Protein AF-A0A3B8QTC1-F1 (afdb_monomer_lite)

Sequence (164 aa):
MSLNRSETAQKLNVSLTTLDNWRRKGCPHTKTGKQVFFNIGTLKTWLGNHSGGELDYTQERAKLTRLQAEKVTLDLEQQRGKLLPLEMVILAWQGQVANARAKLLALPPKVASQVLSMESYVEIEQAIRDIIYEALDELAGDGVPKEYEKRFEVMAATFESIQN

Foldseek 3Di:
DKDWLVVVCVVLVHDSVVVVVVVVVPQDWDDDPPTIIDDPVSNVVSCVVPVVCVSVVVVVVVVVVVVVVVVVVVVVCVLLVVDDDPVQVVQLVVVLVVLLVVLVVVLPVVLVVVCVPDDDPVVSVVVSVVSVVVSVVVSPDPSGPPVCVVSVVVNVVVVVVVVD

pLDDT: mean 81.64, std 9.71, range [47.0, 94.06]

Radius of gyration: 34.24 Å; chains: 1; bounding box: 88×36×78 Å

Secondary structure (DSSP, 8-state):
-EEEHHHHHHHTT--HHHHHHHHHTT---EEETTEEEEEHHHHHHHHHHHSTTHHHHHHHHHHHHHHHHHHHHHHHHHHTTS---HHHHHHHHHHHHHHHHHHHHHHHHHHHHHHTT---HHHHHHHHHHHHHHHHHHH-S----HHHHHHHHHHHHHHHHHH-

Structure (mmCIF, N/CA/C/O backbone):
data_AF-A0A3B8QTC1-F1
#
_entry.id   AF-A0A3B8QTC1-F1
#
loop_
_atom_site.group_PDB
_atom_site.id
_atom_site.type_symbol
_atom_site.label_atom_id
_atom_site.label_alt_id
_atom_site.label_comp_id
_atom_site.label_asym_id
_atom_site.label_entity_id
_atom_site.label_seq_id
_atom_site.pdbx_PDB_ins_code
_atom_site.Cartn_x
_atom_site.Cartn_y
_atom_site.Cartn_z
_atom_site.occupancy
_atom_site.B_iso_or_equiv
_atom_site.auth_seq_id
_atom_site.auth_comp_id
_atom_site.auth_asym_id
_atom_site.auth_atom_id
_atom_site.pdbx_PDB_model_num
ATOM 1 N N . MET A 1 1 ? 45.514 4.469 -20.566 1.00 67.38 1 MET A N 1
ATOM 2 C CA . MET A 1 1 ? 45.774 3.062 -20.189 1.00 67.38 1 MET A CA 1
ATOM 3 C C . MET A 1 1 ? 45.810 2.212 -21.447 1.00 67.38 1 MET A C 1
ATOM 5 O O . MET A 1 1 ? 44.863 2.283 -22.230 1.00 67.38 1 MET A O 1
ATOM 9 N N . SER A 1 2 ? 46.895 1.464 -21.639 1.00 77.06 2 SER A N 1
ATOM 10 C CA . SER A 1 2 ? 47.041 0.489 -22.723 1.00 77.06 2 SER A CA 1
ATOM 11 C C . SER A 1 2 ? 46.733 -0.896 -22.166 1.00 77.06 2 SER A C 1
ATOM 13 O O . SER A 1 2 ? 47.324 -1.282 -21.163 1.00 77.06 2 SER A O 1
ATOM 15 N N . LEU A 1 3 ? 45.784 -1.602 -22.772 1.00 85.56 3 LEU A N 1
ATOM 16 C CA . LEU A 1 3 ? 45.341 -2.928 -22.347 1.00 85.56 3 LEU A CA 1
ATOM 17 C C . LEU A 1 3 ? 45.821 -3.978 -23.340 1.00 85.56 3 LEU A C 1
ATOM 19 O O . LEU A 1 3 ? 45.986 -3.691 -24.531 1.00 85.56 3 LEU A O 1
ATOM 23 N N . ASN A 1 4 ? 46.042 -5.200 -22.862 1.00 89.00 4 ASN A N 1
ATOM 24 C CA . ASN A 1 4 ? 46.377 -6.302 -23.754 1.00 89.00 4 ASN A CA 1
ATOM 25 C C . ASN A 1 4 ? 45.145 -6.727 -24.579 1.00 89.00 4 ASN A C 1
ATOM 27 O O . ASN A 1 4 ? 44.015 -6.287 -24.347 1.00 89.00 4 ASN A O 1
ATOM 31 N N . ARG A 1 5 ? 45.352 -7.589 -25.577 1.00 85.62 5 ARG A N 1
ATOM 32 C CA . ARG A 1 5 ? 44.282 -8.053 -26.473 1.00 85.62 5 ARG A CA 1
ATOM 33 C C . ARG A 1 5 ? 43.098 -8.703 -25.732 1.00 85.62 5 ARG A C 1
ATOM 35 O O . ARG A 1 5 ? 41.957 -8.464 -26.114 1.00 85.62 5 ARG A O 1
ATOM 42 N N . SER A 1 6 ? 43.358 -9.502 -24.698 1.00 86.19 6 SER A N 1
ATOM 43 C CA . SER A 1 6 ? 42.316 -10.207 -23.936 1.00 86.19 6 SER A CA 1
ATOM 44 C C . SER A 1 6 ? 41.503 -9.249 -23.072 1.00 86.19 6 SER A C 1
ATOM 46 O O . SER A 1 6 ? 40.278 -9.238 -23.127 1.00 86.19 6 SER A O 1
ATOM 48 N N . GLU A 1 7 ? 42.192 -8.379 -22.341 1.00 85.19 7 GLU A N 1
ATOM 49 C CA . GLU A 1 7 ? 41.597 -7.345 -21.495 1.00 85.19 7 GLU A CA 1
ATOM 50 C C . GLU A 1 7 ? 40.783 -6.343 -22.315 1.00 85.19 7 GLU A C 1
ATOM 52 O O . GLU A 1 7 ? 39.706 -5.923 -21.900 1.00 85.19 7 GLU A O 1
ATOM 57 N N . THR A 1 8 ? 41.268 -5.973 -23.503 1.00 84.88 8 THR A N 1
ATOM 58 C CA . THR A 1 8 ? 40.558 -5.056 -24.407 1.00 84.88 8 THR A CA 1
ATOM 59 C C . THR A 1 8 ? 39.261 -5.683 -24.917 1.00 84.88 8 THR A C 1
ATOM 61 O O . THR A 1 8 ? 38.224 -5.021 -24.924 1.00 84.88 8 THR A O 1
ATOM 64 N N . ALA A 1 9 ? 39.307 -6.959 -25.308 1.00 84.44 9 ALA A N 1
ATOM 65 C CA . ALA A 1 9 ? 38.139 -7.704 -25.769 1.00 84.44 9 ALA A CA 1
ATOM 66 C C . ALA A 1 9 ? 37.094 -7.866 -24.653 1.00 84.44 9 ALA A C 1
ATOM 68 O O . ALA A 1 9 ? 35.924 -7.548 -24.860 1.00 84.44 9 ALA A O 1
ATOM 69 N N . GLN A 1 10 ? 37.528 -8.249 -23.448 1.00 84.88 10 GLN A N 1
ATOM 70 C CA . GLN A 1 10 ? 36.657 -8.369 -22.278 1.00 84.88 10 GLN A CA 1
ATOM 71 C C . GLN A 1 10 ? 36.018 -7.027 -21.902 1.00 84.88 10 GLN A C 1
ATOM 73 O O . GLN A 1 10 ? 34.812 -6.952 -21.684 1.00 84.88 10 GLN A O 1
ATOM 78 N N . LYS A 1 11 ? 36.804 -5.946 -21.870 1.00 83.50 11 LYS A N 1
ATOM 79 C CA . LYS A 1 11 ? 36.321 -4.617 -21.472 1.00 83.50 11 LYS A CA 1
ATOM 80 C C . LYS A 1 11 ? 35.307 -4.023 -22.447 1.00 83.50 11 LYS A C 1
ATOM 82 O O . LYS A 1 11 ? 34.426 -3.283 -22.026 1.00 83.50 11 LYS A O 1
ATOM 87 N N . LEU A 1 12 ? 35.447 -4.317 -23.737 1.00 77.38 12 LEU A N 1
ATOM 88 C CA . LEU A 1 12 ? 34.510 -3.876 -24.772 1.00 77.38 12 LEU A CA 1
ATOM 89 C C . LEU A 1 12 ? 33.383 -4.887 -25.023 1.00 77.38 12 LEU A C 1
ATOM 91 O O . LEU A 1 12 ? 32.531 -4.631 -25.870 1.00 77.38 12 LEU A O 1
ATOM 95 N N . ASN A 1 13 ? 33.381 -6.009 -24.295 1.00 79.75 13 ASN A N 1
ATOM 96 C CA . ASN A 1 13 ? 32.462 -7.128 -24.468 1.00 79.75 13 ASN A CA 1
ATOM 97 C C . ASN A 1 13 ? 32.374 -7.610 -25.931 1.00 79.75 13 ASN A C 1
ATOM 99 O O . ASN A 1 13 ? 31.293 -7.853 -26.464 1.00 79.75 13 ASN A O 1
ATOM 103 N N . VAL A 1 14 ? 33.526 -7.714 -26.601 1.00 81.44 14 VAL A N 1
ATOM 104 C CA . VAL A 1 14 ? 33.634 -8.194 -27.986 1.00 81.44 14 VAL A CA 1
ATOM 105 C C . VAL A 1 14 ? 34.516 -9.427 -28.071 1.00 81.44 14 VAL A C 1
ATOM 107 O O . VAL A 1 14 ? 35.408 -9.643 -27.255 1.00 81.44 14 VAL A O 1
ATOM 110 N N . SER A 1 15 ? 34.298 -10.236 -29.104 1.00 83.38 15 SER A N 1
ATOM 111 C CA . SER A 1 15 ? 35.125 -11.415 -29.337 1.00 83.38 15 SER A CA 1
ATOM 112 C C . SER A 1 15 ? 36.565 -11.042 -29.731 1.00 83.38 15 SER A C 1
ATOM 114 O O . SER A 1 15 ? 36.833 -10.012 -30.363 1.00 83.38 15 SER A O 1
ATOM 116 N N . LEU A 1 16 ? 37.515 -11.930 -29.423 1.00 84.69 16 LEU A N 1
ATOM 117 C CA . LEU A 1 16 ? 38.917 -11.784 -29.832 1.00 84.69 16 LEU A CA 1
ATOM 118 C C . LEU A 1 16 ? 39.095 -11.740 -31.357 1.00 84.69 16 LEU A C 1
ATOM 120 O O . LEU A 1 16 ? 40.082 -11.172 -31.836 1.00 84.69 16 LEU A O 1
ATOM 124 N N . THR A 1 17 ? 38.178 -12.345 -32.115 1.00 84.62 17 THR A N 1
ATOM 125 C CA . THR A 1 17 ? 38.185 -12.354 -33.584 1.00 84.62 17 THR A CA 1
ATOM 126 C C . THR A 1 17 ? 37.707 -11.019 -34.148 1.00 84.62 17 THR A C 1
ATOM 128 O O . THR A 1 17 ? 38.301 -10.522 -35.104 1.00 84.62 17 THR A O 1
ATOM 131 N N . THR A 1 18 ? 36.715 -10.388 -33.514 1.00 82.75 18 THR A N 1
ATOM 132 C CA . THR A 1 18 ? 36.273 -9.021 -33.824 1.00 82.75 18 THR A CA 1
ATOM 133 C C . THR A 1 18 ? 37.417 -8.024 -33.632 1.00 82.75 18 THR A C 1
ATOM 135 O O . THR A 1 18 ? 37.705 -7.236 -34.534 1.00 82.75 18 THR A O 1
ATOM 138 N N . LEU A 1 19 ? 38.140 -8.118 -32.510 1.00 84.31 19 LEU A N 1
ATOM 139 C CA . LEU A 1 19 ? 39.289 -7.251 -32.233 1.00 84.31 19 LEU A CA 1
ATOM 140 C C . LEU A 1 19 ? 40.440 -7.459 -33.238 1.00 84.31 19 LEU A C 1
ATOM 142 O O . LEU A 1 19 ? 41.061 -6.496 -33.690 1.00 84.31 19 LEU A O 1
ATOM 146 N N . ASP A 1 20 ? 40.704 -8.703 -33.648 1.00 84.94 20 ASP A N 1
ATOM 147 C CA . ASP A 1 20 ? 41.683 -8.991 -34.705 1.00 84.94 20 ASP A CA 1
ATOM 148 C C . ASP A 1 20 ? 41.248 -8.454 -36.071 1.00 84.94 20 ASP A C 1
ATOM 150 O O . ASP A 1 20 ? 42.084 -7.985 -36.845 1.00 84.94 20 ASP A O 1
ATOM 154 N N . ASN A 1 21 ? 39.951 -8.507 -36.379 1.00 84.50 21 ASN A N 1
ATOM 155 C CA . ASN A 1 21 ? 39.403 -7.932 -37.601 1.00 84.50 21 ASN A CA 1
ATOM 156 C C . ASN A 1 21 ? 39.611 -6.408 -37.619 1.00 84.50 21 ASN A C 1
ATOM 158 O O . ASN A 1 21 ? 40.118 -5.871 -38.599 1.00 84.50 21 ASN A O 1
ATOM 162 N N . TRP A 1 22 ? 39.356 -5.716 -36.504 1.00 86.25 22 TRP A N 1
ATOM 163 C CA . TRP A 1 22 ? 39.657 -4.284 -36.380 1.00 86.25 22 TRP A CA 1
ATOM 164 C C . TRP A 1 22 ? 41.143 -3.977 -36.559 1.00 86.25 22 TRP A C 1
ATOM 166 O O . TRP A 1 22 ? 41.494 -3.032 -37.263 1.00 86.25 22 TRP A O 1
ATOM 176 N N . ARG A 1 23 ? 42.035 -4.811 -36.006 1.00 84.94 23 ARG A N 1
ATOM 177 C CA . ARG A 1 23 ? 43.482 -4.681 -36.239 1.00 84.94 23 ARG A CA 1
ATOM 178 C C . ARG A 1 23 ? 43.831 -4.790 -37.726 1.00 84.94 23 ARG A C 1
ATOM 180 O O . ARG A 1 23 ? 44.638 -4.002 -38.208 1.00 84.94 23 ARG A O 1
ATOM 187 N N . ARG A 1 24 ? 43.225 -5.736 -38.457 1.00 85.44 24 ARG A N 1
ATOM 188 C CA . ARG A 1 24 ? 43.418 -5.881 -39.915 1.00 85.44 24 ARG A CA 1
ATOM 189 C C . ARG A 1 24 ? 42.876 -4.681 -40.698 1.00 85.44 24 ARG A C 1
ATOM 191 O O . ARG A 1 24 ? 43.466 -4.324 -41.707 1.00 85.44 24 ARG A O 1
ATOM 198 N N . LYS A 1 25 ? 41.812 -4.040 -40.208 1.00 83.19 25 LYS A N 1
ATOM 199 C CA . LYS A 1 25 ? 41.219 -2.818 -40.778 1.00 83.19 25 LYS A CA 1
ATOM 200 C C . LYS A 1 25 ? 41.972 -1.523 -40.424 1.00 83.19 25 LYS A C 1
ATOM 202 O O . LYS A 1 25 ? 41.515 -0.450 -40.794 1.00 83.19 25 LYS A O 1
ATOM 207 N N . GLY A 1 26 ? 43.108 -1.603 -39.724 1.00 82.38 26 GLY A N 1
ATOM 208 C CA . GLY A 1 26 ? 43.949 -0.437 -39.427 1.00 82.38 26 GLY A CA 1
ATOM 209 C C . GLY A 1 26 ? 43.709 0.209 -38.060 1.00 82.38 26 GLY A C 1
ATOM 210 O O . GLY A 1 26 ? 44.080 1.362 -37.860 1.00 82.38 26 GLY A O 1
ATOM 211 N N . CYS A 1 27 ? 43.119 -0.513 -37.103 1.00 83.94 27 CYS A N 1
ATOM 212 C CA . CYS A 1 27 ? 42.972 -0.022 -35.734 1.00 83.94 27 CYS A CA 1
ATOM 213 C C . CYS A 1 27 ? 44.336 0.351 -35.101 1.00 83.94 27 CYS A C 1
ATOM 215 O O . CYS A 1 27 ? 45.260 -0.477 -35.125 1.00 83.94 27 CYS A O 1
ATOM 217 N N . PRO A 1 28 ? 44.458 1.537 -34.462 1.00 86.25 28 PRO A N 1
ATOM 218 C CA . PRO A 1 28 ? 45.643 1.943 -33.714 1.00 86.25 28 PRO A CA 1
ATOM 219 C C . PRO A 1 28 ? 46.009 0.916 -32.644 1.00 86.25 28 PRO A C 1
ATOM 221 O O . PRO A 1 28 ? 45.193 0.564 -31.790 1.00 86.25 28 PRO A O 1
ATOM 224 N N . HIS A 1 29 ? 47.243 0.427 -32.699 1.00 88.31 29 HIS A N 1
ATOM 225 C CA . HIS A 1 29 ? 47.772 -0.549 -31.755 1.00 88.31 29 HIS A CA 1
ATOM 226 C C . HIS A 1 29 ? 49.272 -0.338 -31.567 1.00 88.31 29 HIS A C 1
ATOM 228 O O . HIS A 1 29 ? 49.966 0.140 -32.464 1.00 88.31 29 HIS A O 1
ATOM 234 N N . THR A 1 30 ? 49.779 -0.738 -30.407 1.00 86.81 30 THR A N 1
ATOM 235 C CA . THR A 1 30 ? 51.210 -0.729 -30.100 1.00 86.81 30 THR A CA 1
ATOM 236 C C . THR A 1 30 ? 51.693 -2.169 -29.998 1.00 86.81 30 THR A C 1
ATOM 238 O O . THR A 1 30 ? 51.033 -3.010 -29.384 1.00 86.81 30 THR A O 1
ATOM 241 N N . LYS A 1 31 ? 52.833 -2.475 -30.618 1.00 85.69 31 LYS A N 1
ATOM 242 C CA . LYS A 1 31 ? 53.478 -3.786 -30.504 1.00 85.69 31 LYS A CA 1
ATOM 243 C C . 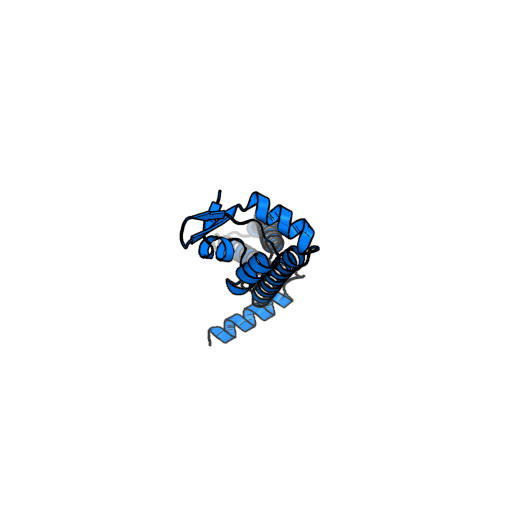LYS A 1 31 ? 54.681 -3.675 -29.581 1.00 85.69 31 LYS A C 1
ATOM 245 O O . LYS A 1 31 ? 55.537 -2.822 -29.793 1.00 85.69 31 LYS A O 1
ATOM 250 N N . THR A 1 32 ? 54.763 -4.575 -28.611 1.00 83.12 32 THR A N 1
ATOM 251 C CA . THR A 1 32 ? 55.937 -4.742 -27.751 1.00 83.12 32 THR A CA 1
ATOM 252 C C . THR A 1 32 ? 56.318 -6.218 -27.800 1.00 83.12 32 THR A C 1
ATOM 254 O O . THR A 1 32 ? 55.637 -7.075 -27.235 1.00 83.12 32 THR A O 1
ATOM 257 N N . GLY A 1 33 ? 57.358 -6.541 -28.574 1.00 81.56 33 GLY A N 1
ATOM 258 C CA . GLY A 1 33 ? 57.725 -7.927 -28.878 1.00 81.56 33 GLY A CA 1
ATOM 259 C C . GLY A 1 33 ? 56.601 -8.682 -29.603 1.00 81.56 33 GLY A C 1
ATOM 260 O O . GLY A 1 33 ? 56.116 -8.242 -30.644 1.00 81.56 33 GLY A O 1
ATOM 261 N N . LYS A 1 34 ? 56.176 -9.826 -29.046 1.00 79.00 34 LYS A N 1
ATOM 262 C CA . LYS A 1 34 ? 55.067 -10.647 -29.577 1.00 79.00 34 LYS A CA 1
ATOM 263 C C . LYS A 1 34 ? 53.677 -10.187 -29.108 1.00 79.00 34 LYS A C 1
ATOM 265 O O . LYS A 1 34 ? 52.676 -10.706 -29.597 1.00 79.00 34 LYS A O 1
ATOM 270 N N . GLN A 1 35 ? 53.599 -9.251 -28.162 1.00 81.81 35 GLN A N 1
ATOM 271 C CA . GLN A 1 35 ? 52.340 -8.809 -27.563 1.00 81.81 35 GLN A CA 1
ATOM 272 C C . GLN A 1 35 ? 51.805 -7.538 -28.234 1.00 81.81 35 GLN A C 1
ATOM 274 O O . GLN A 1 35 ? 52.561 -6.660 -28.657 1.00 81.81 35 GLN A O 1
ATOM 279 N N . VAL A 1 36 ? 50.475 -7.454 -28.330 1.00 86.12 36 VAL A N 1
ATOM 280 C CA . VAL A 1 36 ? 49.744 -6.328 -28.924 1.00 86.12 36 VAL A CA 1
ATOM 281 C C . VAL A 1 36 ? 48.931 -5.635 -27.839 1.00 86.12 36 VAL A C 1
ATOM 283 O O . VAL A 1 36 ? 48.151 -6.284 -27.136 1.00 86.12 36 VAL A O 1
ATOM 286 N N . PHE A 1 37 ? 49.094 -4.319 -27.756 1.00 87.75 37 PHE A N 1
ATOM 287 C CA . PHE A 1 37 ? 48.413 -3.451 -26.810 1.00 87.75 37 PHE A CA 1
ATOM 288 C C . PHE A 1 37 ? 47.515 -2.454 -27.533 1.00 87.75 37 PHE A C 1
ATOM 290 O O . PHE A 1 37 ? 47.856 -1.941 -28.602 1.00 87.75 37 PHE A O 1
ATOM 297 N N . PHE A 1 38 ? 46.381 -2.150 -26.913 1.00 88.06 38 PHE A N 1
ATOM 298 C CA . PHE A 1 38 ? 45.413 -1.181 -27.402 1.00 88.06 38 PHE A CA 1
ATOM 299 C C . PHE A 1 38 ? 45.224 -0.081 -26.367 1.00 88.06 38 PHE A C 1
ATOM 301 O O . PHE A 1 38 ? 44.946 -0.345 -25.197 1.00 88.06 38 PHE A O 1
ATOM 308 N N . ASN A 1 39 ? 45.351 1.171 -26.796 1.00 89.19 39 ASN A N 1
ATOM 309 C CA . ASN A 1 39 ? 44.963 2.306 -25.973 1.00 89.19 39 ASN A CA 1
ATOM 310 C C . ASN A 1 39 ? 43.466 2.573 -26.172 1.00 89.19 39 ASN A C 1
ATOM 312 O O . ASN A 1 39 ? 43.008 2.786 -27.292 1.00 89.19 39 ASN A O 1
ATOM 316 N N . ILE A 1 40 ? 42.703 2.568 -25.077 1.00 82.25 40 ILE A N 1
ATOM 317 C CA . ILE A 1 40 ? 41.240 2.714 -25.126 1.00 82.25 40 ILE A CA 1
ATOM 318 C C . ILE A 1 40 ? 40.799 4.062 -25.712 1.00 82.25 40 ILE A C 1
ATOM 320 O O . ILE A 1 40 ? 39.789 4.104 -26.408 1.00 82.25 40 ILE A O 1
ATOM 324 N N . GLY A 1 41 ? 41.538 5.147 -25.465 1.00 80.44 41 GLY A N 1
ATOM 325 C CA . GLY A 1 41 ? 41.196 6.474 -25.984 1.00 80.44 41 GLY A CA 1
ATOM 326 C C . GLY A 1 41 ? 41.265 6.510 -27.508 1.00 80.44 41 GLY A C 1
ATOM 327 O O . GLY A 1 41 ? 40.275 6.809 -28.166 1.00 80.44 41 GLY A O 1
ATOM 328 N N . THR A 1 42 ? 42.398 6.092 -28.077 1.00 84.62 42 THR A N 1
ATOM 329 C CA . THR A 1 42 ? 42.580 6.042 -29.537 1.00 84.62 42 THR A CA 1
ATOM 330 C C . THR A 1 42 ? 41.691 4.996 -30.200 1.00 84.62 42 THR A C 1
ATOM 332 O O . THR A 1 42 ? 41.216 5.206 -31.312 1.00 84.62 42 THR A O 1
ATOM 335 N N . LEU A 1 43 ? 41.448 3.873 -29.517 1.00 82.19 43 LEU A N 1
ATOM 336 C CA . LEU A 1 43 ? 40.579 2.805 -30.000 1.00 82.19 43 LEU A CA 1
ATOM 337 C C . LEU A 1 43 ? 39.129 3.286 -30.120 1.00 82.19 43 LEU A C 1
ATOM 339 O O . LEU A 1 43 ? 38.506 3.048 -31.149 1.00 82.19 43 LEU A O 1
ATOM 343 N N . LYS A 1 44 ? 38.610 4.010 -29.118 1.00 79.94 44 LYS A N 1
ATOM 344 C CA . LYS A 1 44 ? 37.266 4.609 -29.163 1.00 79.94 44 LYS A CA 1
ATOM 345 C C . LYS A 1 44 ? 37.132 5.646 -30.274 1.00 79.94 44 LYS A C 1
ATOM 347 O O . LYS A 1 44 ? 36.146 5.612 -30.999 1.00 79.94 44 LYS A O 1
ATOM 352 N N . THR A 1 45 ? 38.123 6.521 -30.451 1.00 81.56 45 THR A N 1
ATOM 353 C CA . THR A 1 45 ? 38.116 7.502 -31.549 1.00 81.56 45 THR A CA 1
ATOM 354 C C . THR A 1 45 ? 38.129 6.812 -32.914 1.00 81.56 45 THR A C 1
ATOM 356 O O . THR A 1 45 ? 37.369 7.181 -33.805 1.00 81.56 45 THR A O 1
ATOM 359 N N . TRP A 1 46 ? 38.947 5.768 -33.079 1.00 84.19 46 TRP A N 1
ATOM 360 C CA . TRP A 1 46 ? 38.981 4.988 -34.316 1.00 84.19 46 TRP A CA 1
ATOM 361 C C . TRP A 1 46 ? 37.648 4.277 -34.578 1.00 84.19 46 TRP A C 1
ATOM 363 O O . TRP A 1 46 ? 37.132 4.349 -35.692 1.00 84.19 46 TRP A O 1
ATOM 373 N N . LEU A 1 47 ? 37.062 3.663 -33.545 1.00 79.25 47 LEU A N 1
ATOM 374 C CA . LEU A 1 47 ? 35.745 3.027 -33.588 1.00 79.25 47 LEU A CA 1
ATOM 375 C C . LEU A 1 47 ? 34.644 4.017 -33.974 1.00 79.25 47 LEU A C 1
ATOM 377 O O . LEU A 1 47 ? 33.873 3.711 -34.878 1.00 79.25 47 LEU A O 1
ATOM 381 N N . GLY A 1 48 ? 34.593 5.202 -33.364 1.00 74.69 48 GLY A N 1
ATOM 382 C CA . GLY A 1 48 ? 33.610 6.235 -33.708 1.00 74.69 48 GLY A CA 1
ATOM 383 C C . GLY A 1 48 ? 33.656 6.618 -35.189 1.00 74.69 48 GLY A C 1
ATOM 384 O O . GLY A 1 48 ? 32.615 6.761 -35.821 1.00 74.69 48 GLY A O 1
ATOM 385 N N . ASN A 1 49 ? 34.858 6.668 -35.768 1.00 77.38 49 ASN A N 1
ATOM 386 C CA . ASN A 1 49 ? 35.054 7.028 -37.173 1.00 77.38 49 ASN A CA 1
ATOM 387 C C . ASN A 1 49 ? 34.831 5.859 -38.156 1.00 77.38 49 ASN A C 1
ATOM 389 O O . ASN A 1 49 ? 34.487 6.104 -39.306 1.00 77.38 49 ASN A O 1
ATOM 393 N N . HIS A 1 50 ? 35.047 4.601 -37.740 1.00 72.44 50 HIS A N 1
ATOM 394 C CA . HIS A 1 50 ? 35.052 3.430 -38.641 1.00 72.44 50 HIS A CA 1
ATOM 395 C C . HIS A 1 50 ? 33.860 2.486 -38.478 1.00 72.44 50 HIS A C 1
ATOM 397 O O . HIS A 1 50 ? 33.585 1.697 -39.379 1.00 72.44 50 HIS A O 1
ATOM 403 N N . SER A 1 51 ? 33.184 2.508 -37.330 1.00 62.88 51 SER A N 1
ATOM 404 C CA . SER A 1 51 ? 32.069 1.599 -37.036 1.00 62.88 51 SER A CA 1
ATOM 405 C C . SER A 1 51 ? 30.697 2.254 -37.144 1.00 62.88 51 SER A C 1
ATOM 407 O O . SER A 1 51 ? 29.710 1.577 -36.890 1.00 62.88 51 SER A O 1
ATOM 409 N N . GLY A 1 52 ? 30.614 3.536 -37.524 1.00 56.38 52 GLY A N 1
ATOM 410 C CA . GLY A 1 52 ? 29.353 4.192 -37.895 1.00 56.38 52 GLY A CA 1
ATOM 411 C C . GLY A 1 52 ? 28.205 3.991 -36.897 1.00 56.38 52 GLY A C 1
ATOM 412 O O . GLY A 1 52 ? 27.067 3.822 -37.314 1.00 56.38 52 GLY A O 1
ATOM 413 N N . GLY A 1 53 ? 28.499 3.928 -35.593 1.00 59.16 53 GLY A N 1
ATOM 414 C CA . GLY A 1 53 ? 27.491 3.698 -34.554 1.00 59.16 53 GLY A CA 1
ATOM 415 C C . GLY A 1 53 ? 26.983 2.256 -34.415 1.00 59.16 53 GLY A C 1
ATOM 416 O O . GLY A 1 53 ? 26.168 2.011 -33.540 1.00 59.16 53 GLY A O 1
ATOM 417 N N . GLU A 1 54 ? 27.459 1.279 -35.191 1.00 60.53 54 GLU A N 1
ATOM 418 C CA . GLU A 1 54 ? 26.964 -0.109 -35.157 1.00 60.53 54 GLU A CA 1
ATOM 419 C C . GLU A 1 54 ? 27.300 -0.823 -33.834 1.00 60.53 54 GLU A C 1
ATOM 421 O O . GLU A 1 54 ? 26.456 -1.495 -33.245 1.00 60.53 54 GLU A O 1
ATOM 426 N N . LEU A 1 55 ? 28.510 -0.625 -33.299 1.00 63.50 55 LEU A N 1
ATOM 427 C CA . LEU A 1 55 ? 28.898 -1.181 -31.994 1.00 63.50 55 LEU A CA 1
ATOM 428 C C . LEU A 1 55 ? 28.162 -0.517 -30.833 1.00 63.50 55 LEU A C 1
ATOM 430 O O . LEU A 1 55 ? 27.715 -1.211 -29.924 1.00 63.50 55 LEU A O 1
ATOM 434 N N . ASP A 1 56 ? 27.991 0.800 -30.897 1.00 64.50 56 ASP A N 1
ATOM 435 C CA . ASP A 1 56 ? 27.218 1.563 -29.915 1.00 64.50 56 ASP A CA 1
ATOM 436 C C . ASP A 1 56 ? 25.742 1.125 -29.939 1.00 64.50 56 ASP A C 1
ATOM 438 O O . ASP A 1 56 ? 25.162 0.758 -28.921 1.00 64.50 56 ASP A O 1
ATOM 442 N N . TYR A 1 57 ? 25.177 0.975 -31.139 1.00 65.44 57 TYR A N 1
ATOM 443 C CA . TYR A 1 57 ? 23.828 0.467 -31.366 1.00 65.44 57 TYR A CA 1
ATOM 444 C C . TYR A 1 57 ? 23.632 -0.954 -30.824 1.00 65.44 57 TYR A C 1
ATOM 446 O O . TYR A 1 57 ? 22.624 -1.231 -30.177 1.00 65.44 57 TYR A O 1
ATOM 454 N N . THR A 1 58 ? 24.584 -1.869 -31.042 1.00 72.81 58 THR A N 1
ATOM 455 C CA . THR A 1 58 ? 24.488 -3.228 -30.478 1.00 72.81 58 THR A CA 1
ATOM 456 C C . THR A 1 58 ? 24.561 -3.236 -28.950 1.00 72.81 58 THR A C 1
ATOM 458 O O . THR A 1 58 ? 23.822 -3.997 -28.322 1.00 72.81 58 THR A O 1
ATOM 461 N N . GLN A 1 59 ? 25.389 -2.379 -28.341 1.00 74.12 59 GLN A N 1
ATOM 462 C CA . GLN A 1 59 ? 25.489 -2.259 -26.884 1.00 74.12 59 GLN A CA 1
ATOM 463 C C . GLN A 1 59 ? 24.218 -1.657 -26.278 1.00 74.12 59 GLN A C 1
ATOM 465 O O . GLN A 1 59 ? 23.659 -2.229 -25.339 1.00 74.12 59 GLN A O 1
ATOM 470 N N . GLU A 1 60 ? 23.704 -0.568 -26.847 1.00 74.94 60 GLU A N 1
ATOM 471 C CA . GLU A 1 60 ? 22.464 0.060 -26.386 1.00 74.94 60 GLU A CA 1
ATOM 472 C C . GLU A 1 60 ? 21.248 -0.851 -26.609 1.00 74.94 60 GLU A C 1
ATOM 474 O O . GLU A 1 60 ? 20.397 -0.977 -25.727 1.00 74.94 60 GLU A O 1
ATOM 479 N N . ARG A 1 61 ? 21.195 -1.600 -27.719 1.00 76.81 61 ARG A N 1
ATOM 480 C CA . ARG A 1 61 ? 20.143 -2.601 -27.959 1.00 76.81 61 ARG A CA 1
ATOM 481 C C . ARG A 1 61 ? 20.215 -3.764 -26.971 1.00 76.81 61 ARG A C 1
ATOM 483 O O . ARG A 1 61 ? 19.172 -4.207 -26.486 1.00 76.81 61 ARG A O 1
ATOM 490 N N . ALA A 1 62 ? 21.411 -4.245 -26.630 1.00 81.50 62 ALA A N 1
ATOM 491 C CA . ALA A 1 62 ? 21.587 -5.275 -25.606 1.00 81.50 62 ALA A CA 1
ATOM 492 C C . ALA A 1 62 ? 21.150 -4.771 -24.220 1.00 81.50 62 ALA A C 1
ATOM 494 O O . ALA A 1 62 ? 20.452 -5.479 -23.491 1.00 81.50 62 ALA A O 1
ATOM 495 N N . LYS A 1 63 ? 21.490 -3.523 -23.875 1.00 82.56 63 LYS A N 1
ATOM 496 C CA . LYS A 1 63 ? 21.060 -2.870 -22.632 1.00 82.56 63 LYS A CA 1
ATOM 497 C C . LYS A 1 63 ? 19.541 -2.717 -22.566 1.00 82.56 63 LYS A C 1
ATOM 499 O O . LYS A 1 63 ? 18.951 -3.066 -21.546 1.00 82.56 63 LYS A O 1
ATOM 504 N N . LEU A 1 64 ? 18.912 -2.260 -23.647 1.00 88.00 64 LEU A N 1
ATOM 505 C CA . LEU A 1 64 ? 17.460 -2.136 -23.755 1.00 88.00 64 LEU A CA 1
ATOM 506 C C . LEU A 1 64 ? 16.768 -3.500 -23.641 1.00 88.00 64 LEU A C 1
ATOM 508 O O . LEU A 1 64 ? 15.811 -3.629 -22.885 1.00 88.00 64 LEU A O 1
ATOM 512 N N . THR A 1 65 ? 17.295 -4.531 -24.305 1.00 90.50 65 THR A N 1
ATOM 513 C CA . THR A 1 65 ? 16.768 -5.905 -24.216 1.00 90.50 65 THR A CA 1
ATOM 514 C C . THR A 1 65 ? 16.850 -6.438 -22.783 1.00 90.50 65 THR A C 1
ATOM 516 O O . THR A 1 65 ? 15.897 -7.034 -22.288 1.00 90.50 65 THR A O 1
ATOM 519 N N . ARG A 1 66 ? 17.959 -6.175 -22.077 1.00 87.69 66 ARG A N 1
ATOM 520 C CA . ARG A 1 66 ? 18.116 -6.548 -20.664 1.00 87.69 66 ARG A CA 1
ATOM 521 C C . ARG A 1 66 ? 17.081 -5.856 -19.776 1.00 87.69 66 ARG A C 1
ATOM 523 O O . ARG A 1 66 ? 16.445 -6.527 -18.974 1.00 87.69 66 ARG A O 1
ATOM 530 N N . LEU A 1 67 ? 16.885 -4.547 -19.947 1.00 90.69 67 LEU A N 1
ATOM 531 C CA . LEU A 1 67 ? 15.884 -3.786 -19.189 1.00 90.69 67 LEU A CA 1
ATOM 532 C C . LEU A 1 67 ? 14.454 -4.255 -19.490 1.00 90.69 67 LEU A C 1
ATOM 534 O O . LEU A 1 67 ? 13.618 -4.296 -18.594 1.00 90.69 67 LEU A O 1
ATOM 538 N N . GLN A 1 68 ? 14.168 -4.646 -20.733 1.00 90.19 68 GLN A N 1
ATOM 539 C CA . GLN A 1 68 ? 12.879 -5.234 -21.102 1.00 90.19 68 GLN A CA 1
ATOM 540 C C . GLN A 1 68 ? 12.663 -6.598 -20.440 1.00 90.19 68 GLN A C 1
ATOM 542 O O . GLN A 1 68 ? 11.588 -6.838 -19.900 1.00 90.19 68 GLN A O 1
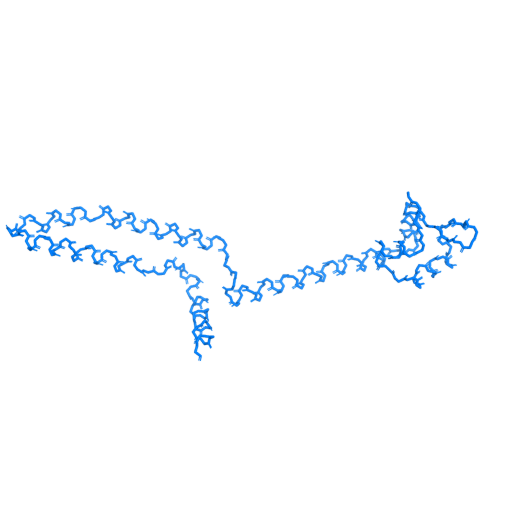ATOM 547 N N . ALA A 1 69 ? 13.674 -7.470 -20.434 1.00 91.00 69 ALA A N 1
ATOM 548 C CA . ALA A 1 69 ? 13.597 -8.763 -19.755 1.00 91.00 69 ALA A CA 1
ATOM 549 C C . ALA A 1 69 ? 13.398 -8.600 -18.239 1.00 91.00 69 ALA A C 1
ATOM 551 O O . ALA A 1 69 ? 12.583 -9.299 -17.638 1.00 91.00 69 ALA A O 1
ATOM 552 N N . GLU A 1 70 ? 14.097 -7.641 -17.630 1.00 89.69 70 GLU A N 1
ATOM 553 C CA . GLU A 1 70 ? 13.948 -7.301 -16.214 1.00 89.69 70 GLU A CA 1
ATOM 554 C C . GLU A 1 70 ? 12.539 -6.779 -15.910 1.00 89.69 70 GLU A C 1
ATOM 556 O O . GLU A 1 70 ? 11.900 -7.260 -14.978 1.00 89.69 70 GLU A O 1
ATOM 561 N N . LYS A 1 71 ? 12.000 -5.891 -16.756 1.00 91.81 71 LYS A N 1
ATOM 562 C CA . LYS A 1 71 ? 10.618 -5.411 -16.638 1.00 91.81 71 LYS A CA 1
ATOM 563 C C . LYS A 1 71 ? 9.607 -6.557 -16.695 1.00 91.81 71 LYS A C 1
ATOM 565 O O . LYS A 1 71 ? 8.767 -6.659 -15.812 1.00 91.81 71 LYS A O 1
ATOM 570 N N . VAL A 1 72 ? 9.717 -7.445 -17.685 1.00 89.44 72 VAL A N 1
ATOM 571 C CA . VAL A 1 72 ? 8.828 -8.616 -17.805 1.00 89.44 72 VAL A CA 1
ATOM 572 C C . VAL A 1 72 ? 8.933 -9.513 -16.572 1.00 89.44 72 VAL A C 1
ATOM 574 O O . VAL A 1 72 ? 7.930 -10.042 -16.104 1.00 89.44 72 VAL A O 1
ATOM 577 N N . THR A 1 73 ? 10.135 -9.665 -16.017 1.00 85.50 73 THR A N 1
ATOM 578 C CA . THR A 1 73 ? 10.343 -10.451 -14.796 1.00 85.50 73 THR A CA 1
ATOM 579 C C . THR A 1 73 ? 9.629 -9.815 -13.603 1.00 85.50 73 THR A C 1
ATOM 581 O O . THR A 1 73 ? 8.925 -10.516 -12.883 1.00 85.50 73 THR A O 1
ATOM 584 N N . LEU A 1 74 ? 9.749 -8.497 -13.415 1.00 87.44 74 LEU A N 1
ATOM 585 C CA . LEU A 1 74 ? 9.044 -7.776 -12.350 1.00 87.44 74 LEU A CA 1
ATOM 586 C C . LEU A 1 74 ? 7.522 -7.846 -12.523 1.00 87.44 74 LEU A C 1
ATOM 588 O O . LEU A 1 74 ? 6.820 -8.115 -11.551 1.00 87.44 74 LEU A O 1
ATOM 592 N N . ASP A 1 75 ? 7.025 -7.686 -13.752 1.00 82.94 75 ASP A N 1
ATOM 593 C CA . ASP A 1 75 ? 5.597 -7.790 -14.066 1.00 82.94 75 ASP A CA 1
ATOM 594 C C . ASP A 1 75 ? 5.062 -9.200 -13.735 1.00 82.94 75 ASP A C 1
ATOM 596 O O . ASP A 1 75 ? 3.993 -9.339 -13.138 1.00 82.94 75 ASP A O 1
ATOM 600 N N . LEU A 1 76 ? 5.821 -10.258 -14.051 1.00 81.88 76 LEU A N 1
ATOM 601 C CA . LEU A 1 76 ? 5.465 -11.638 -13.699 1.00 81.88 76 LEU A CA 1
ATOM 602 C C . LEU A 1 76 ? 5.490 -11.884 -12.187 1.00 81.88 76 LEU A C 1
ATOM 604 O O . LEU A 1 76 ? 4.589 -12.532 -11.661 1.00 81.88 76 LEU A O 1
ATOM 608 N N . GLU A 1 77 ? 6.499 -11.391 -11.470 1.00 78.75 77 GLU A N 1
ATOM 609 C CA . GLU A 1 77 ? 6.579 -11.557 -10.013 1.00 78.75 77 GLU A CA 1
ATOM 610 C C . GLU A 1 77 ? 5.479 -10.760 -9.289 1.00 78.75 77 GLU A C 1
ATOM 612 O O . GLU A 1 77 ? 4.957 -11.222 -8.273 1.00 78.75 77 GLU A O 1
ATOM 617 N N . GLN A 1 78 ? 5.053 -9.621 -9.847 1.00 76.75 78 GLN A N 1
ATOM 618 C CA . GLN A 1 78 ? 3.874 -8.886 -9.389 1.00 76.75 78 GLN A CA 1
ATOM 619 C C . GLN A 1 78 ? 2.577 -9.666 -9.652 1.00 76.75 78 GLN A C 1
ATOM 621 O O . GLN A 1 78 ? 1.743 -9.772 -8.757 1.00 76.75 78 GLN A O 1
ATOM 626 N N . GLN A 1 79 ? 2.406 -10.260 -10.839 1.00 72.69 79 GLN A N 1
ATOM 627 C CA . GLN A 1 79 ? 1.246 -11.113 -11.151 1.00 72.69 79 GLN A CA 1
ATOM 628 C C . GLN A 1 79 ? 1.177 -12.365 -10.272 1.00 72.69 79 GLN A C 1
ATOM 630 O O . GLN A 1 79 ? 0.092 -12.804 -9.906 1.00 72.69 79 GLN A O 1
ATOM 635 N N . ARG A 1 80 ? 2.336 -12.920 -9.908 1.00 72.25 80 ARG A N 1
ATOM 636 C CA . ARG A 1 80 ? 2.469 -14.037 -8.962 1.00 72.25 80 ARG A CA 1
ATOM 637 C C . ARG A 1 80 ? 2.259 -13.627 -7.507 1.00 72.25 80 ARG A C 1
ATOM 639 O O . ARG A 1 80 ? 2.318 -14.490 -6.637 1.00 72.25 80 ARG A O 1
ATOM 646 N N . GLY A 1 81 ? 2.076 -12.337 -7.229 1.00 67.75 81 GLY A N 1
ATOM 647 C CA . GLY A 1 81 ? 1.784 -11.860 -5.885 1.00 67.75 81 GLY A CA 1
ATOM 648 C C . GLY A 1 81 ? 2.982 -11.732 -4.949 1.00 67.75 81 GLY A C 1
ATOM 649 O O . GLY A 1 81 ? 2.816 -11.514 -3.754 1.00 67.75 81 GLY A O 1
ATOM 650 N N . LYS A 1 82 ? 4.208 -11.850 -5.465 1.00 72.06 82 LYS A N 1
ATOM 651 C CA . LYS A 1 82 ? 5.426 -11.687 -4.656 1.00 72.06 82 LYS A CA 1
ATOM 652 C C . LYS A 1 82 ? 5.837 -10.226 -4.485 1.00 72.06 82 LYS A C 1
ATOM 654 O O . LYS A 1 82 ? 6.670 -9.920 -3.638 1.00 72.06 82 LYS A O 1
ATOM 659 N N . LEU A 1 83 ? 5.283 -9.336 -5.307 1.00 77.12 83 LEU A N 1
ATOM 660 C CA . LEU A 1 83 ? 5.534 -7.900 -5.267 1.00 77.12 83 LEU A CA 1
ATOM 661 C C . LEU A 1 83 ? 4.207 -7.157 -5.153 1.00 77.12 83 LEU A C 1
ATOM 663 O O . LEU A 1 83 ? 3.315 -7.335 -5.982 1.00 77.12 83 LEU A O 1
ATOM 667 N N . LEU A 1 84 ? 4.108 -6.287 -4.150 1.00 79.38 84 LEU A N 1
ATOM 668 C CA . LEU A 1 84 ? 2.985 -5.372 -3.982 1.00 79.38 84 LEU A CA 1
ATOM 669 C C . LEU A 1 84 ? 3.443 -3.933 -4.253 1.00 79.38 84 LEU A C 1
ATOM 671 O O . LEU A 1 84 ? 4.536 -3.553 -3.823 1.00 79.38 84 LEU A O 1
ATOM 675 N N . PRO A 1 85 ? 2.627 -3.109 -4.936 1.00 81.75 85 PRO A N 1
ATOM 676 C CA . PRO A 1 85 ? 2.896 -1.683 -5.050 1.00 81.75 85 PRO A CA 1
ATOM 677 C C . PRO A 1 85 ? 2.941 -1.029 -3.665 1.00 81.75 85 PRO A C 1
ATOM 679 O O . PRO A 1 85 ? 2.003 -1.167 -2.881 1.00 81.75 85 PRO A O 1
ATOM 682 N N . LEU A 1 86 ? 4.004 -0.274 -3.377 1.00 84.25 86 LEU A N 1
ATOM 683 C CA . LEU A 1 86 ? 4.173 0.395 -2.084 1.00 84.25 86 LEU A CA 1
ATOM 684 C C . LEU A 1 86 ? 3.022 1.364 -1.774 1.00 84.25 86 LEU A C 1
ATOM 686 O O . LEU A 1 86 ? 2.533 1.399 -0.649 1.00 84.25 86 LEU A O 1
ATOM 690 N N . GLU A 1 87 ? 2.562 2.113 -2.778 1.00 82.06 87 GLU A N 1
ATOM 691 C CA . GLU A 1 87 ? 1.427 3.035 -2.646 1.00 82.06 87 GLU A CA 1
ATOM 692 C C . GLU A 1 87 ? 0.160 2.316 -2.171 1.00 82.06 87 GLU A C 1
ATOM 694 O O . GLU A 1 87 ? -0.548 2.827 -1.306 1.00 82.06 87 GLU A O 1
ATOM 699 N N . MET A 1 88 ? -0.084 1.099 -2.670 1.00 82.94 88 MET A N 1
ATOM 700 C CA . MET A 1 88 ? -1.228 0.293 -2.250 1.00 82.94 88 MET A CA 1
ATOM 701 C C . MET A 1 88 ? -1.117 -0.097 -0.774 1.00 82.94 88 MET A C 1
ATOM 703 O O . MET A 1 88 ? -2.078 0.086 -0.033 1.00 82.94 88 MET A O 1
ATOM 707 N N . VAL A 1 89 ? 0.059 -0.550 -0.328 1.00 85.06 89 VAL A N 1
ATOM 708 C CA . VAL A 1 89 ? 0.292 -0.920 1.080 1.00 85.06 89 VAL A CA 1
ATOM 709 C C . VAL A 1 89 ? 0.099 0.282 2.007 1.00 85.06 89 VAL A C 1
ATOM 711 O O . VAL A 1 89 ? -0.527 0.159 3.058 1.00 85.06 89 VAL A O 1
ATOM 714 N N . ILE A 1 90 ? 0.601 1.455 1.613 1.00 87.94 90 ILE A N 1
ATOM 715 C CA . ILE A 1 90 ? 0.457 2.686 2.400 1.00 87.94 90 ILE A CA 1
ATOM 716 C C . ILE A 1 90 ? -1.018 3.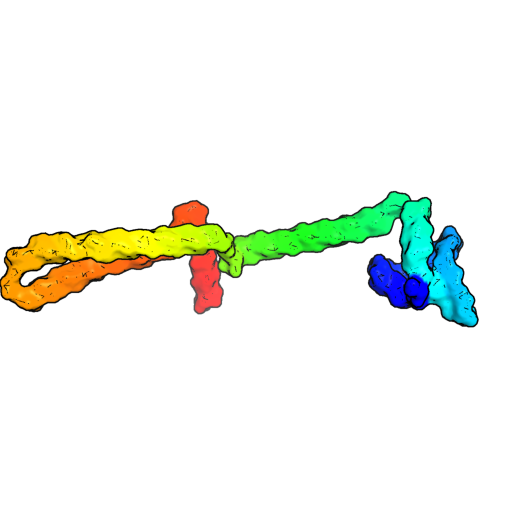070 2.531 1.00 87.94 90 ILE A C 1
ATOM 718 O O . ILE A 1 90 ? -1.474 3.322 3.644 1.00 87.94 90 ILE A O 1
ATOM 722 N N . LEU A 1 91 ? -1.763 3.097 1.423 1.00 85.25 91 LEU A N 1
ATOM 723 C CA . LEU A 1 91 ? -3.179 3.469 1.424 1.00 85.25 91 LEU A CA 1
ATOM 724 C C . LEU A 1 91 ? -4.028 2.481 2.230 1.00 85.25 91 LEU A C 1
ATOM 726 O O . LEU A 1 91 ? -4.844 2.909 3.045 1.00 85.25 91 LEU A O 1
ATOM 730 N N . ALA A 1 92 ? -3.794 1.179 2.044 1.00 85.19 92 ALA A N 1
ATOM 731 C CA . ALA A 1 92 ? -4.437 0.108 2.800 1.00 85.19 92 ALA A CA 1
ATOM 732 C C . ALA A 1 92 ? -4.243 0.298 4.310 1.00 85.19 92 ALA A C 1
ATOM 734 O O . ALA A 1 92 ? -5.201 0.365 5.083 1.00 85.19 92 ALA A O 1
ATOM 735 N N . TRP A 1 93 ? -2.986 0.470 4.726 1.00 87.88 93 TRP A N 1
ATOM 736 C CA . TRP A 1 93 ? -2.626 0.629 6.129 1.00 87.88 93 TRP A CA 1
ATOM 737 C C . TRP A 1 93 ? -3.178 1.922 6.732 1.00 87.88 93 TRP A C 1
ATOM 739 O O . TRP A 1 93 ? -3.725 1.915 7.834 1.00 87.88 93 TRP A O 1
ATOM 749 N N . GLN A 1 94 ? -3.081 3.039 6.009 1.00 89.31 94 GLN A N 1
ATOM 750 C CA . GLN A 1 94 ? -3.645 4.313 6.452 1.00 89.31 94 GLN A CA 1
ATOM 751 C C . GLN A 1 94 ? -5.165 4.234 6.612 1.00 89.31 94 GLN A C 1
ATOM 753 O O . GLN A 1 94 ? -5.690 4.734 7.607 1.00 89.31 94 GLN A O 1
ATOM 758 N N . GLY A 1 95 ? -5.859 3.582 5.674 1.00 87.12 95 GLY A N 1
ATOM 759 C CA . GLY A 1 95 ? -7.298 3.340 5.754 1.00 87.12 95 GLY A CA 1
ATOM 760 C C . GLY A 1 95 ? -7.670 2.505 6.978 1.00 87.12 95 GLY A C 1
ATOM 761 O O . GLY A 1 95 ? -8.547 2.898 7.745 1.00 87.12 95 GLY A O 1
ATOM 762 N N . GLN A 1 96 ? -6.946 1.411 7.221 1.00 87.81 96 GLN A N 1
ATOM 763 C CA . GLN A 1 96 ? -7.156 0.557 8.390 1.00 87.81 96 GLN A CA 1
ATOM 764 C C . GLN A 1 96 ? -6.945 1.300 9.715 1.00 87.81 96 GLN A C 1
ATOM 766 O O . GLN A 1 96 ? -7.805 1.272 10.596 1.00 87.81 96 GLN A O 1
ATOM 771 N N . VAL A 1 97 ? -5.850 2.053 9.844 1.00 90.44 97 VAL A N 1
ATOM 772 C CA . VAL A 1 97 ? -5.575 2.857 11.046 1.00 90.44 97 VAL A CA 1
ATOM 773 C C . VAL A 1 97 ? -6.631 3.952 11.243 1.00 90.44 97 VAL A C 1
ATOM 775 O O . VAL A 1 97 ? -7.050 4.212 12.375 1.00 90.44 97 VAL A O 1
ATOM 778 N N . ALA A 1 98 ? -7.092 4.590 10.165 1.00 90.25 98 ALA A N 1
ATOM 779 C CA . ALA A 1 98 ? -8.142 5.602 10.232 1.00 90.25 98 ALA A CA 1
ATOM 780 C C . ALA A 1 98 ? -9.483 5.008 10.694 1.00 90.25 98 ALA A C 1
ATOM 782 O O . ALA A 1 98 ? -10.129 5.583 11.575 1.00 90.25 98 ALA A O 1
ATOM 783 N N . ASN A 1 99 ? -9.864 3.844 10.162 1.00 88.75 99 ASN A N 1
ATOM 784 C CA . ASN A 1 99 ? -11.070 3.119 10.565 1.00 88.75 99 ASN A CA 1
ATOM 785 C C . ASN A 1 99 ? -10.999 2.697 12.036 1.00 88.75 99 ASN A C 1
ATOM 787 O O . ASN A 1 99 ? -11.934 2.962 12.794 1.00 88.75 99 ASN A O 1
ATOM 791 N N . ALA A 1 100 ? -9.864 2.135 12.465 1.00 91.31 100 ALA A N 1
ATOM 792 C CA . ALA A 1 100 ? -9.630 1.769 13.859 1.00 91.31 100 ALA A CA 1
ATOM 793 C C . ALA A 1 100 ? -9.783 2.979 14.784 1.00 91.31 100 ALA A C 1
ATOM 795 O O . ALA A 1 100 ? -10.516 2.928 15.772 1.00 91.31 100 ALA A O 1
ATOM 796 N N . ARG A 1 101 ? -9.168 4.113 14.430 1.00 93.50 101 ARG A N 1
ATOM 797 C CA . ARG A 1 101 ? -9.304 5.358 15.194 1.00 93.50 101 ARG A CA 1
ATOM 798 C C . ARG A 1 101 ? -10.759 5.820 15.283 1.00 93.50 101 ARG A C 1
ATOM 800 O O . ARG A 1 101 ? -11.200 6.197 16.365 1.00 93.50 101 ARG A O 1
ATOM 807 N N . ALA A 1 102 ? -11.496 5.806 14.173 1.00 91.75 102 ALA A N 1
ATOM 808 C CA . ALA A 1 102 ? -12.897 6.217 14.151 1.00 91.75 102 ALA A CA 1
ATOM 809 C C . ALA A 1 102 ? -13.762 5.332 15.062 1.00 91.75 102 ALA A C 1
ATOM 811 O O . ALA A 1 102 ? -14.545 5.853 15.856 1.00 91.75 102 ALA A O 1
ATOM 812 N N . LYS A 1 103 ? -13.572 4.008 15.008 1.00 90.38 103 LYS A N 1
ATOM 813 C CA . LYS A 1 103 ? -14.290 3.046 15.856 1.00 90.38 103 LYS A CA 1
ATOM 814 C C . LYS A 1 103 ? -13.963 3.224 17.332 1.00 90.38 103 LYS A C 1
ATOM 816 O O . LYS A 1 103 ? -14.879 3.367 18.135 1.00 90.38 103 LYS A O 1
ATOM 821 N N . LEU A 1 104 ? -12.681 3.320 17.683 1.00 91.38 104 LEU A N 1
ATOM 822 C CA . LEU A 1 104 ? -12.251 3.526 19.067 1.00 91.38 104 LEU A CA 1
ATOM 823 C C . LEU A 1 104 ? -12.812 4.821 19.669 1.00 91.38 104 LEU A C 1
ATOM 825 O O . LEU A 1 104 ? -13.187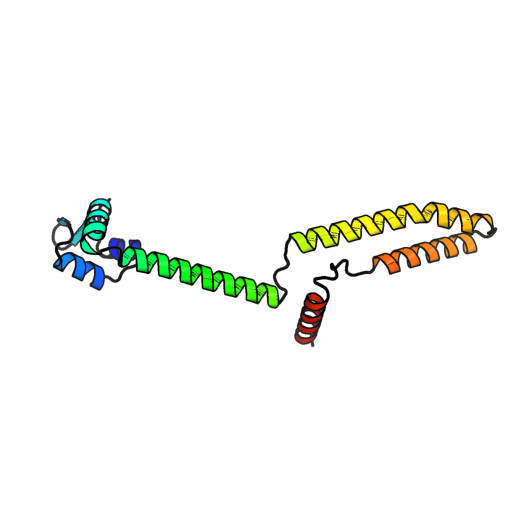 4.833 20.836 1.00 91.38 104 LEU A O 1
ATOM 829 N N . LEU A 1 105 ? -12.912 5.898 18.885 1.00 94.06 105 LEU A N 1
ATOM 830 C CA . LEU A 1 105 ? -13.510 7.159 19.340 1.00 94.06 105 LEU A CA 1
ATOM 831 C C . LEU A 1 105 ? -15.044 7.108 19.428 1.00 94.06 105 LEU A C 1
ATOM 833 O O . LEU A 1 105 ? -15.631 7.874 20.190 1.00 94.06 105 LEU A O 1
ATOM 837 N N . ALA A 1 106 ? -15.693 6.215 18.678 1.00 91.94 106 ALA A N 1
ATOM 838 C CA . ALA A 1 106 ? -17.139 6.007 18.729 1.00 91.94 106 ALA A CA 1
ATOM 839 C C . ALA A 1 106 ? -17.581 5.091 19.888 1.00 91.94 106 ALA A C 1
ATOM 841 O O . ALA A 1 106 ? -18.745 5.145 20.290 1.00 91.94 106 ALA A O 1
ATOM 842 N N . LEU A 1 107 ? -16.673 4.283 20.455 1.00 92.50 107 LEU A N 1
ATOM 843 C CA . LEU A 1 107 ? -16.979 3.369 21.562 1.00 92.50 107 LEU A CA 1
ATOM 844 C C . LEU A 1 107 ? -17.466 4.089 22.836 1.00 92.50 107 LEU A C 1
ATOM 846 O O . LEU A 1 107 ? -18.535 3.722 23.323 1.00 92.50 107 LEU A O 1
ATOM 850 N N . PRO A 1 108 ? -16.773 5.112 23.386 1.00 92.38 108 PRO A N 1
ATOM 851 C CA . PRO A 1 108 ? -17.156 5.715 24.663 1.00 92.38 108 PRO A CA 1
ATOM 852 C C . PRO A 1 108 ? -18.594 6.253 24.725 1.00 92.38 108 PRO A C 1
ATOM 854 O O . PRO A 1 108 ? -19.294 5.907 25.677 1.00 92.38 108 PRO A O 1
ATOM 857 N N . PRO A 1 109 ? -19.093 7.050 23.753 1.00 93.25 109 PRO A N 1
ATOM 858 C CA . PRO A 1 109 ? -20.475 7.524 23.807 1.00 93.25 109 PRO A CA 1
ATOM 859 C C . PRO A 1 109 ? -21.495 6.385 23.643 1.00 93.25 109 PRO A C 1
ATOM 861 O O . PRO A 1 109 ? -22.538 6.418 24.297 1.00 93.25 109 PRO A O 1
ATOM 864 N N . LYS A 1 110 ? -21.192 5.354 22.836 1.00 89.38 110 LYS A N 1
ATOM 865 C CA . LYS A 1 110 ? -22.056 4.171 22.664 1.00 89.38 110 LYS A CA 1
ATOM 866 C C . LYS A 1 110 ? -22.161 3.379 23.971 1.00 89.38 110 LYS A C 1
ATOM 868 O O . LYS A 1 110 ? -23.270 3.136 24.443 1.00 89.38 110 LYS A O 1
ATOM 873 N N . VAL A 1 111 ? -21.022 3.086 24.602 1.00 92.12 111 VAL A N 1
ATOM 874 C CA . VAL A 1 111 ? -20.943 2.422 25.913 1.00 92.12 111 VAL A CA 1
ATOM 875 C C . VAL A 1 111 ? -21.698 3.221 26.974 1.00 92.12 111 VAL A C 1
ATOM 877 O O . VAL A 1 111 ? -22.556 2.669 27.656 1.00 92.12 111 VAL A O 1
ATOM 880 N N . ALA A 1 112 ? -21.437 4.528 27.082 1.00 90.25 112 ALA A N 1
ATOM 881 C CA . ALA A 1 112 ? -22.089 5.378 28.074 1.00 90.25 112 ALA A CA 1
ATOM 882 C C . ALA A 1 112 ? -23.621 5.339 27.948 1.00 90.25 112 ALA A C 1
ATOM 884 O O . ALA A 1 112 ? -24.314 5.233 28.956 1.00 90.25 112 ALA A O 1
ATOM 885 N N . SER A 1 113 ? -24.148 5.365 26.717 1.00 89.69 113 SER A N 1
ATOM 886 C CA . SER A 1 113 ? -25.594 5.324 26.471 1.00 89.69 113 SER A CA 1
ATOM 887 C C . SER A 1 113 ? -26.264 4.004 26.875 1.00 89.69 113 SER A C 1
ATOM 889 O O . SER A 1 113 ? -27.396 4.031 27.350 1.00 89.69 113 SER A O 1
ATOM 891 N N . GLN A 1 114 ? -25.580 2.864 26.733 1.00 86.56 114 GLN A N 1
ATOM 892 C CA . GLN A 1 114 ? -26.125 1.552 27.105 1.00 86.56 114 GLN A CA 1
ATOM 893 C C . GLN A 1 114 ? -26.025 1.290 28.611 1.00 86.56 114 GLN A C 1
ATOM 895 O O . GLN A 1 114 ? -26.992 0.848 29.233 1.00 86.56 114 GLN A O 1
ATOM 900 N N . VAL A 1 115 ? -24.878 1.623 29.208 1.00 89.81 115 VAL A N 1
ATOM 901 C CA . VAL A 1 115 ? -24.580 1.330 30.618 1.00 89.81 115 VAL A CA 1
ATOM 902 C C . VAL A 1 115 ? -25.436 2.155 31.584 1.00 89.81 115 VAL A C 1
ATOM 904 O O . VAL A 1 115 ? -25.721 1.692 32.681 1.00 89.81 115 VAL A O 1
ATOM 907 N N . LEU A 1 116 ? -25.925 3.333 31.171 1.00 88.00 116 LEU A N 1
ATOM 908 C CA . LEU A 1 116 ? -26.821 4.185 31.975 1.00 88.00 116 LEU A CA 1
ATOM 909 C C . LEU A 1 116 ? -28.086 3.475 32.488 1.00 88.00 116 LEU A C 1
ATOM 911 O O . LEU A 1 116 ? -28.672 3.922 33.469 1.00 88.00 116 LEU A O 1
ATOM 915 N N . SER A 1 117 ? -28.519 2.411 31.811 1.00 83.56 117 SER A N 1
ATOM 916 C CA . SER A 1 117 ? -29.740 1.662 32.135 1.00 83.56 117 SER A CA 1
ATOM 917 C C . SER A 1 117 ? -29.493 0.341 32.873 1.00 83.56 117 SER A C 1
ATOM 919 O O . SER A 1 117 ? -30.448 -0.376 33.160 1.00 83.56 117 SER A O 1
ATOM 921 N N . MET A 1 118 ? -28.233 0.009 33.166 1.00 90.94 118 MET A N 1
ATOM 922 C CA . MET A 1 118 ? -27.823 -1.283 33.720 1.00 90.94 118 MET A CA 1
ATOM 923 C C . MET A 1 118 ? -27.395 -1.135 35.183 1.00 90.94 118 MET A C 1
ATOM 925 O O . MET A 1 118 ? -26.690 -0.191 35.536 1.00 90.94 118 MET A O 1
ATOM 929 N N . GLU A 1 119 ? -27.785 -2.086 36.033 1.00 89.75 119 GLU A N 1
ATOM 930 C CA . GLU A 1 119 ? -27.508 -2.036 37.481 1.00 89.75 119 GLU A CA 1
ATOM 931 C C . GLU A 1 119 ? -26.491 -3.096 37.941 1.00 89.75 119 GLU A C 1
ATOM 933 O O . GLU A 1 119 ? -25.899 -2.975 39.014 1.00 89.75 119 GLU A O 1
ATOM 938 N N . SER A 1 120 ? -26.250 -4.129 37.127 1.00 93.50 120 SER A N 1
ATOM 939 C CA . SER A 1 120 ? -25.335 -5.228 37.443 1.00 93.50 120 SER A CA 1
ATOM 940 C C . SER A 1 120 ? -23.983 -5.055 36.760 1.00 93.50 120 SER A C 1
ATOM 942 O O . SER A 1 120 ? -23.903 -4.882 35.546 1.00 93.50 120 SER A O 1
ATOM 944 N N . TYR A 1 121 ? -22.897 -5.211 37.522 1.00 90.75 121 TYR A N 1
ATOM 945 C CA . TYR A 1 121 ? -21.537 -5.230 36.970 1.00 90.75 121 TYR A CA 1
ATOM 946 C C . TYR A 1 121 ? -21.374 -6.263 35.845 1.00 90.75 121 TYR A C 1
ATOM 948 O O . TYR A 1 121 ? -20.748 -5.969 34.832 1.00 90.75 121 TYR A O 1
ATOM 956 N N . VAL A 1 122 ? -21.960 -7.455 36.007 1.00 93.38 122 VAL A N 1
ATOM 957 C CA . VAL A 1 122 ? -21.842 -8.548 35.029 1.00 93.38 122 VAL A CA 1
ATOM 958 C C . VAL A 1 122 ? -22.524 -8.179 33.711 1.00 93.38 122 VAL A C 1
ATOM 960 O O . VAL A 1 122 ? -21.975 -8.434 32.643 1.00 93.38 122 VAL A O 1
ATOM 963 N N . GLU A 1 123 ? -23.692 -7.538 33.777 1.00 90.88 123 GLU A N 1
ATOM 964 C CA . GLU A 1 123 ? -24.415 -7.072 32.586 1.00 90.88 123 GLU A CA 1
ATOM 965 C C . GLU A 1 123 ? -23.648 -5.956 31.872 1.00 90.88 123 GLU A C 1
ATOM 967 O O . GLU A 1 123 ? -23.526 -5.970 30.649 1.00 90.88 123 GLU A O 1
ATOM 972 N N . ILE A 1 124 ? -23.066 -5.033 32.642 1.00 92.31 124 ILE A N 1
ATOM 973 C CA . ILE A 1 124 ? -22.248 -3.933 32.122 1.00 92.31 124 ILE A CA 1
ATOM 974 C C . ILE A 1 124 ? -20.991 -4.464 31.427 1.00 92.31 124 ILE A C 1
ATOM 976 O O . ILE A 1 124 ? -20.678 -4.034 30.317 1.00 92.31 124 ILE A O 1
ATOM 980 N N . GLU A 1 125 ? -20.264 -5.397 32.052 1.00 92.69 125 GLU A N 1
ATOM 981 C CA . GLU A 1 125 ? -19.067 -5.991 31.449 1.00 92.69 125 GLU A CA 1
ATOM 982 C C . GLU A 1 125 ? -19.415 -6.716 30.145 1.00 92.69 125 GLU A C 1
ATOM 984 O O . GLU A 1 125 ? -18.723 -6.530 29.140 1.00 92.69 125 GLU A O 1
ATOM 989 N N . GLN A 1 126 ? -20.497 -7.502 30.141 1.00 93.12 126 GLN A N 1
ATOM 990 C CA . GLN A 1 126 ? -20.933 -8.230 28.953 1.00 93.12 126 GLN A CA 1
ATOM 991 C C . GLN A 1 126 ? -21.295 -7.271 27.813 1.00 93.12 126 GLN A C 1
ATOM 993 O O . GLN A 1 126 ? -20.783 -7.426 26.708 1.00 93.12 126 GLN A O 1
ATOM 998 N N . ALA A 1 127 ? -22.081 -6.227 28.090 1.00 91.06 127 ALA A N 1
ATOM 999 C CA . ALA A 1 127 ? -22.449 -5.231 27.087 1.00 91.06 127 ALA A CA 1
ATOM 1000 C C . ALA A 1 127 ? -21.220 -4.521 26.497 1.00 91.06 127 ALA A C 1
ATOM 1002 O O . ALA A 1 127 ? -21.114 -4.354 25.283 1.00 91.06 127 ALA A O 1
ATOM 1003 N N . ILE A 1 128 ? -20.248 -4.141 27.334 1.00 92.31 128 ILE A N 1
ATOM 1004 C CA . ILE A 1 128 ? -19.002 -3.520 26.861 1.00 92.31 128 ILE A CA 1
ATOM 1005 C C . ILE A 1 128 ? -18.213 -4.483 25.970 1.00 92.31 128 ILE A C 1
ATOM 1007 O O . ILE A 1 128 ? -17.722 -4.069 24.918 1.00 92.31 128 ILE A O 1
ATOM 1011 N N . ARG A 1 129 ? -18.087 -5.757 26.367 1.00 93.75 129 ARG A N 1
ATOM 1012 C CA . ARG A 1 129 ? -17.411 -6.780 25.556 1.00 93.75 129 ARG A CA 1
ATOM 1013 C C . ARG A 1 129 ? -18.079 -6.941 24.199 1.00 93.75 129 ARG A C 1
ATOM 1015 O O . ARG A 1 129 ? -17.370 -6.935 23.199 1.00 93.75 129 ARG A O 1
ATOM 1022 N N . ASP A 1 130 ? -19.404 -7.024 24.158 1.00 92.69 130 ASP A N 1
ATOM 1023 C CA . ASP A 1 130 ? -20.155 -7.215 22.916 1.00 92.69 130 ASP A CA 1
ATOM 1024 C C . ASP A 1 130 ? -19.932 -6.049 21.939 1.00 92.69 130 ASP A C 1
ATOM 1026 O O . ASP A 1 130 ? -19.646 -6.272 20.765 1.00 92.69 130 ASP A O 1
ATOM 1030 N N . ILE A 1 131 ? -19.950 -4.802 22.426 1.00 91.06 131 ILE A N 1
ATOM 1031 C CA . ILE A 1 131 ? -19.654 -3.610 21.609 1.00 91.06 131 ILE A CA 1
ATOM 1032 C C . ILE A 1 131 ? -18.203 -3.626 21.100 1.00 91.06 131 ILE A C 1
ATOM 1034 O O . ILE A 1 131 ? -17.935 -3.229 19.965 1.00 91.06 131 ILE A O 1
ATOM 1038 N N . ILE A 1 132 ? -17.249 -4.056 21.931 1.00 92.50 132 ILE A N 1
ATOM 1039 C CA . ILE A 1 132 ? -15.847 -4.172 21.514 1.00 92.50 132 ILE A CA 1
ATOM 1040 C C . ILE A 1 132 ? -15.706 -5.244 20.435 1.00 92.50 132 ILE A C 1
ATOM 1042 O O . ILE A 1 132 ? -15.043 -4.984 19.436 1.00 92.50 132 ILE A O 1
ATOM 1046 N N . TYR A 1 133 ? -16.331 -6.411 20.598 1.00 93.31 133 TYR A N 1
ATOM 1047 C CA . TYR A 1 133 ? -16.296 -7.468 19.588 1.00 93.31 133 TYR A CA 1
ATOM 1048 C C . TYR A 1 133 ? -16.950 -7.031 18.278 1.00 93.31 133 TYR A C 1
ATOM 1050 O O . TYR A 1 133 ? -16.345 -7.223 17.234 1.00 93.31 133 TYR A O 1
ATOM 1058 N N . GLU A 1 134 ? -18.087 -6.334 18.324 1.00 89.31 134 GLU A N 1
ATOM 1059 C CA . GLU A 1 134 ? -18.702 -5.724 17.136 1.00 89.31 134 GLU A CA 1
ATOM 1060 C C . GLU A 1 134 ? -17.718 -4.780 16.423 1.00 89.31 134 GLU A C 1
ATOM 1062 O O . GLU A 1 134 ? -17.525 -4.860 15.211 1.00 89.31 134 GLU A O 1
ATOM 1067 N N . ALA A 1 135 ? -17.032 -3.914 17.176 1.00 89.38 135 ALA A N 1
ATOM 1068 C CA . ALA A 1 135 ? -16.043 -3.008 16.603 1.00 89.38 135 ALA A CA 1
ATOM 1069 C C . ALA A 1 135 ? -14.817 -3.745 16.039 1.00 89.38 135 ALA A C 1
ATOM 1071 O O . ALA A 1 135 ? -14.263 -3.305 15.035 1.00 89.38 135 ALA A O 1
ATOM 1072 N N . LEU A 1 136 ? -14.381 -4.837 16.670 1.00 89.00 136 LEU A N 1
ATOM 1073 C CA . LEU A 1 136 ? -13.274 -5.665 16.192 1.00 89.00 136 LEU A CA 1
ATOM 1074 C C . LEU A 1 136 ? -13.650 -6.443 14.929 1.00 89.00 136 LEU A C 1
ATOM 1076 O O . LEU A 1 136 ? -12.845 -6.479 14.003 1.00 89.00 136 LEU A O 1
ATOM 1080 N N . ASP A 1 137 ? -14.859 -6.996 14.858 1.00 88.06 137 ASP A N 1
ATOM 1081 C CA . ASP A 1 137 ? -15.367 -7.704 13.679 1.00 88.06 137 ASP A CA 1
ATOM 1082 C C . ASP A 1 137 ? -15.458 -6.764 12.472 1.00 88.06 137 ASP A C 1
ATOM 1084 O O . ASP A 1 137 ? -15.070 -7.123 11.362 1.00 88.06 137 ASP A O 1
ATOM 1088 N N . GLU A 1 138 ? -15.879 -5.515 12.685 1.00 82.38 138 GLU A N 1
ATOM 1089 C CA . GLU A 1 138 ? -15.862 -4.495 11.633 1.00 82.38 138 GLU A CA 1
ATOM 1090 C C . GLU A 1 138 ? -14.441 -4.093 11.193 1.00 82.38 138 GLU A C 1
ATOM 1092 O O . GLU A 1 138 ? -14.239 -3.690 10.046 1.00 82.38 138 GLU A O 1
ATOM 1097 N N . LEU A 1 139 ? -13.448 -4.190 12.085 1.00 85.12 139 LEU A N 1
ATOM 1098 C CA . LEU A 1 139 ? -12.039 -3.918 11.775 1.00 85.12 139 LEU A CA 1
ATOM 1099 C C . LEU A 1 139 ? -11.302 -5.123 11.187 1.00 85.12 139 LEU A C 1
ATOM 1101 O O . LEU A 1 139 ? -10.240 -4.940 10.598 1.00 85.12 139 LEU A O 1
ATOM 1105 N N . ALA A 1 140 ? -11.856 -6.330 11.303 1.00 81.12 140 ALA A N 1
ATOM 1106 C CA . ALA A 1 140 ? -11.249 -7.565 10.814 1.00 81.12 140 ALA A CA 1
ATOM 1107 C C . ALA A 1 140 ? -11.167 -7.657 9.276 1.00 81.12 140 ALA A C 1
ATOM 1109 O O . ALA A 1 140 ? -10.668 -8.649 8.746 1.00 81.12 140 ALA A O 1
ATOM 1110 N N . GLY A 1 141 ? -11.632 -6.634 8.549 1.00 75.25 141 GLY A N 1
ATOM 1111 C CA . GLY A 1 141 ? -11.428 -6.518 7.108 1.00 75.25 141 GLY A CA 1
ATOM 1112 C C . GLY A 1 141 ? -9.945 -6.535 6.718 1.00 75.25 141 GLY A C 1
ATOM 1113 O O . GLY A 1 141 ? -9.073 -6.092 7.463 1.00 75.25 141 GLY A O 1
ATOM 1114 N N . ASP A 1 142 ? -9.657 -7.004 5.506 1.00 66.94 142 ASP A N 1
ATOM 1115 C CA . ASP A 1 142 ? -8.299 -7.167 4.966 1.00 66.94 142 ASP A CA 1
ATOM 1116 C C . ASP A 1 142 ? -7.562 -5.834 4.709 1.00 66.94 142 ASP A C 1
ATOM 1118 O O . ASP A 1 142 ? -6.339 -5.798 4.572 1.00 66.94 142 ASP A O 1
ATOM 1122 N N . GLY A 1 143 ? -8.300 -4.719 4.669 1.00 68.75 143 GLY A N 1
ATOM 1123 C CA . GLY A 1 143 ? -7.759 -3.390 4.382 1.00 68.75 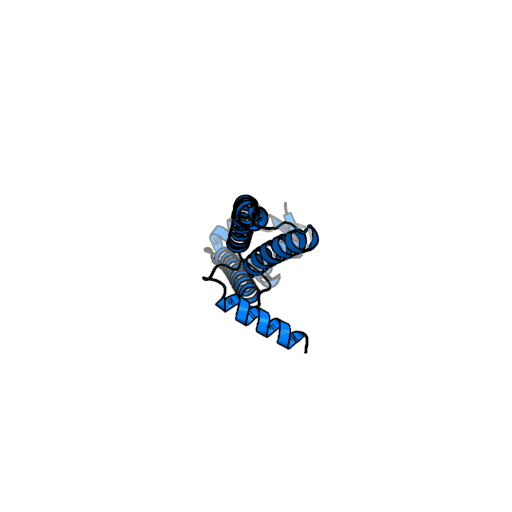143 GLY A CA 1
ATOM 1124 C C . GLY A 1 143 ? -7.328 -3.212 2.937 1.00 68.75 143 GLY A C 1
ATOM 1125 O O . GLY A 1 143 ? -6.702 -2.202 2.618 1.00 68.75 143 GLY A O 1
ATOM 1126 N N . VAL A 1 144 ? -7.645 -4.168 2.066 1.00 70.06 144 VAL A N 1
ATOM 1127 C CA . VAL A 1 144 ? -7.241 -4.142 0.668 1.00 70.06 144 VAL A CA 1
ATOM 1128 C C . VAL A 1 144 ? -8.127 -3.131 -0.064 1.00 70.06 144 VAL A C 1
ATOM 1130 O O . VAL A 1 144 ? -9.354 -3.198 0.020 1.00 70.06 144 VAL A O 1
ATOM 1133 N N . PRO A 1 145 ? -7.558 -2.155 -0.796 1.00 70.75 145 PRO A N 1
ATOM 1134 C CA . PRO A 1 145 ? -8.378 -1.252 -1.589 1.00 70.75 145 PRO A CA 1
ATOM 1135 C C . PRO A 1 145 ? -9.137 -2.041 -2.664 1.00 70.75 145 PRO A C 1
ATOM 1137 O O . PRO A 1 145 ? -8.549 -2.887 -3.337 1.00 70.75 145 PRO A O 1
ATOM 1140 N N . LYS A 1 146 ? -10.417 -1.713 -2.883 1.00 71.81 146 LYS A N 1
ATOM 1141 C CA . LYS A 1 146 ? -11.333 -2.430 -3.801 1.00 71.81 146 LYS A CA 1
ATOM 1142 C C . LYS A 1 146 ? -10.782 -2.673 -5.207 1.00 71.81 146 LYS A C 1
ATOM 1144 O O . LYS A 1 146 ? -11.072 -3.677 -5.848 1.00 71.81 146 LYS A O 1
ATOM 1149 N N . GLU A 1 147 ? -9.954 -1.757 -5.695 1.00 67.12 147 GLU A N 1
ATOM 1150 C CA . GLU A 1 147 ? -9.287 -1.848 -6.999 1.00 67.12 147 GLU A CA 1
ATOM 1151 C C . GLU A 1 147 ? -8.332 -3.053 -7.110 1.00 67.12 147 GLU A C 1
ATOM 1153 O O . GLU A 1 147 ? -8.028 -3.505 -8.217 1.00 67.12 147 GLU A O 1
ATOM 1158 N N . TYR A 1 148 ? -7.888 -3.596 -5.973 1.00 68.19 148 TYR A N 1
ATOM 1159 C CA . TYR A 1 148 ? -6.927 -4.690 -5.867 1.00 68.19 148 TYR A CA 1
ATOM 1160 C C . TYR A 1 148 ? -7.516 -5.990 -5.288 1.00 68.19 148 TYR A C 1
ATOM 1162 O O . TYR A 1 148 ? -6.831 -7.011 -5.362 1.00 68.19 148 TYR A O 1
ATOM 1170 N N . GLU A 1 149 ? -8.769 -6.004 -4.812 1.00 68.62 149 GLU A N 1
ATOM 1171 C CA . GLU A 1 149 ? -9.452 -7.189 -4.239 1.00 68.62 149 GLU A CA 1
ATOM 1172 C C . GLU A 1 149 ? -9.373 -8.410 -5.172 1.00 68.62 149 GLU A C 1
ATOM 1174 O O . GLU A 1 149 ? -8.857 -9.460 -4.795 1.00 68.62 149 GLU A O 1
ATOM 1179 N N . LYS A 1 150 ? -9.739 -8.246 -6.453 1.00 67.81 150 LYS A N 1
ATOM 1180 C CA . LYS A 1 150 ? -9.683 -9.331 -7.457 1.00 67.81 150 LYS A CA 1
ATOM 1181 C C . LYS A 1 150 ? -8.285 -9.918 -7.660 1.00 67.81 150 LYS A C 1
ATOM 1183 O O . LYS A 1 150 ? -8.149 -11.071 -8.052 1.00 67.81 150 LYS A O 1
ATOM 1188 N N . ARG A 1 151 ? -7.230 -9.118 -7.468 1.00 65.94 151 ARG A N 1
ATOM 1189 C CA . ARG A 1 151 ? -5.843 -9.599 -7.598 1.00 65.94 151 ARG A CA 1
ATOM 1190 C C . ARG A 1 151 ? -5.430 -10.388 -6.361 1.00 65.94 151 ARG A C 1
ATOM 1192 O O . ARG A 1 151 ? -4.720 -11.380 -6.494 1.00 65.94 151 ARG A O 1
ATOM 1199 N N . PHE A 1 152 ? -5.899 -9.965 -5.190 1.00 65.50 152 PHE A N 1
ATOM 1200 C CA . PHE A 1 152 ? -5.678 -10.665 -3.930 1.00 65.50 152 PHE A CA 1
ATOM 1201 C C . PHE A 1 152 ? -6.399 -12.013 -3.879 1.00 65.50 152 PHE A C 1
ATOM 1203 O O . PHE A 1 152 ? -5.789 -12.985 -3.452 1.00 65.50 152 PHE A O 1
ATOM 1210 N N . GLU A 1 153 ? -7.627 -12.118 -4.393 1.00 67.31 153 GLU A N 1
ATOM 1211 C CA . GLU A 1 153 ? -8.355 -13.396 -4.488 1.00 67.31 153 GLU A CA 1
ATOM 1212 C C . GLU A 1 153 ? -7.584 -14.442 -5.309 1.00 67.31 153 GLU A C 1
ATOM 1214 O O . GLU A 1 153 ? -7.422 -15.586 -4.886 1.00 67.31 153 GLU A O 1
ATOM 1219 N N . VAL A 1 154 ? -7.035 -14.040 -6.461 1.00 67.56 154 VAL A N 1
ATOM 1220 C CA . VAL A 1 154 ? -6.199 -14.917 -7.302 1.00 67.56 154 VAL A CA 1
ATOM 1221 C C . VAL A 1 154 ? -4.924 -15.336 -6.564 1.00 67.56 154 VAL A C 1
ATOM 1223 O O . VAL A 1 154 ? -4.486 -16.484 -6.665 1.00 67.56 154 VAL A O 1
ATOM 1226 N N . MET A 1 155 ? -4.333 -14.420 -5.795 1.00 65.69 15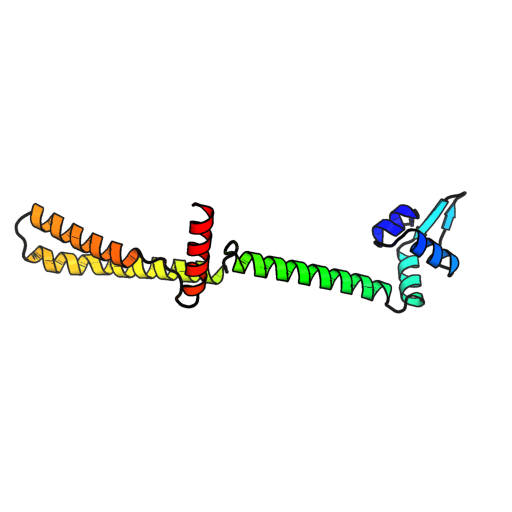5 MET A N 1
ATOM 1227 C CA . MET A 1 155 ? -3.127 -14.666 -5.006 1.00 65.69 155 MET A CA 1
ATOM 1228 C C . MET A 1 155 ? -3.386 -15.639 -3.848 1.00 65.69 155 MET A C 1
ATOM 1230 O O . MET A 1 155 ? -2.622 -16.587 -3.674 1.00 65.69 155 MET A O 1
ATOM 1234 N N . ALA A 1 156 ? -4.482 -15.447 -3.110 1.00 66.38 156 ALA A N 1
ATOM 1235 C CA . ALA A 1 156 ? -4.921 -16.319 -2.025 1.00 66.38 156 ALA A CA 1
ATOM 1236 C C . ALA A 1 156 ? -5.213 -17.738 -2.535 1.00 66.38 156 ALA A C 1
ATOM 1238 O O . ALA A 1 156 ? -4.657 -18.700 -2.011 1.00 66.38 156 ALA A O 1
ATOM 1239 N N . ALA A 1 157 ? -5.959 -17.865 -3.638 1.00 67.75 157 ALA A N 1
ATOM 1240 C CA . ALA A 1 157 ? -6.243 -19.155 -4.268 1.00 67.75 157 ALA A CA 1
ATOM 1241 C C . ALA A 1 157 ? -4.965 -19.880 -4.736 1.00 67.75 157 ALA A C 1
ATOM 1243 O O . ALA A 1 157 ? -4.835 -21.097 -4.598 1.00 67.75 157 ALA A O 1
ATOM 1244 N N . THR A 1 158 ? -3.985 -19.134 -5.257 1.00 67.19 158 THR A N 1
ATOM 1245 C CA . THR A 1 158 ? -2.690 -19.709 -5.651 1.00 67.19 158 THR A CA 1
ATOM 1246 C C . THR A 1 158 ? -1.904 -20.185 -4.425 1.00 67.19 158 THR A C 1
ATOM 1248 O O . THR A 1 158 ? -1.306 -21.258 -4.462 1.00 67.19 158 THR A O 1
ATOM 1251 N N . PHE A 1 159 ? -1.924 -19.433 -3.322 1.00 65.44 159 PHE A N 1
ATOM 1252 C CA . PHE A 1 159 ? -1.232 -19.800 -2.085 1.00 65.44 159 PHE A CA 1
ATOM 1253 C C . PHE A 1 159 ? -1.824 -21.063 -1.440 1.00 65.44 159 PHE A C 1
ATOM 1255 O O . PHE A 1 159 ? -1.075 -21.962 -1.061 1.00 65.44 159 PHE A O 1
ATOM 1262 N N . GLU A 1 160 ? -3.153 -21.180 -1.399 1.00 67.56 160 GLU A N 1
ATOM 1263 C CA . GLU A 1 160 ? -3.853 -22.379 -0.914 1.00 67.56 160 GLU A CA 1
ATOM 1264 C C . GLU A 1 160 ? -3.539 -23.621 -1.760 1.00 67.56 160 GLU A C 1
ATOM 1266 O O . GLU A 1 160 ? -3.355 -24.708 -1.217 1.00 67.56 160 GLU A O 1
ATOM 1271 N N . SER A 1 161 ? -3.386 -23.464 -3.080 1.00 65.94 161 SER A N 1
ATOM 1272 C CA . SER A 1 161 ? -3.002 -24.567 -3.975 1.00 65.94 161 SER A CA 1
ATOM 1273 C C . SER A 1 161 ? -1.552 -25.048 -3.812 1.00 65.94 161 SER A C 1
ATOM 1275 O O . SER A 1 161 ? -1.222 -26.134 -4.271 1.00 65.94 161 SER A O 1
ATOM 1277 N N . ILE A 1 162 ? -0.682 -24.241 -3.192 1.00 66.19 162 ILE A N 1
ATOM 1278 C CA . ILE A 1 162 ? 0.724 -24.586 -2.914 1.00 66.19 162 ILE A CA 1
ATOM 1279 C C . ILE A 1 162 ? 0.870 -25.263 -1.538 1.00 66.19 162 ILE A C 1
ATOM 1281 O O . ILE A 1 162 ? 1.866 -25.945 -1.299 1.00 66.19 162 ILE A O 1
ATOM 1285 N N . GLN A 1 163 ? -0.088 -25.059 -0.626 1.00 53.50 163 GLN A N 1
ATOM 1286 C CA . GLN A 1 163 ? -0.067 -25.627 0.730 1.00 53.50 163 GLN A CA 1
ATOM 1287 C C . GLN A 1 163 ? -0.827 -26.959 0.875 1.00 53.50 163 GLN A C 1
ATOM 1289 O O . GLN A 1 163 ? -0.604 -27.651 1.868 1.00 53.50 163 GLN A O 1
ATOM 1294 N N . ASN A 1 164 ? -1.676 -27.319 -0.094 1.00 47.00 164 ASN A N 1
ATOM 1295 C CA . ASN A 1 164 ? -2.314 -28.639 -0.223 1.00 47.00 164 ASN A CA 1
ATOM 1296 C C . ASN A 1 164 ? -1.532 -29.558 -1.169 1.00 47.00 164 ASN A C 1
ATOM 1298 O O . ASN A 1 164 ? -1.568 -30.788 -0.940 1.00 47.00 164 ASN A O 1
#